Protein AF-A0A645HKZ7-F1 (afdb_monomer_lite)

Organism: NCBI:txid1076179

pLDDT: mean 89.84, std 6.83, range [53.75, 96.88]

Radius of gyration: 14.87 Å; chains: 1; bounding box: 36×28×31 Å

Secondary structure (DSSP, 8-state):
--HHHHHTTSTT-----TT--TT-S-EEEEE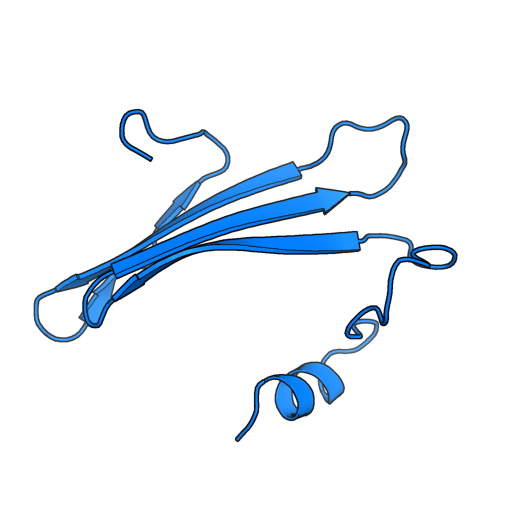EEEE-SSEEEEEEEEE-STTSPPEEEEEEEEEETTEEEP-EESSPPTT-

Foldseek 3Di:
DDPQVVQVVDPLDHDDDPDDPPPHQKDWDWAWPDDDPFWTWIKIWIDGPPVDDIQIKIWIWGDDPNDIDTDIDSDDPPVD

Structure (mmCIF, N/CA/C/O backbone):
data_AF-A0A645HKZ7-F1
#
_entry.id   AF-A0A645HKZ7-F1
#
loop_
_atom_site.group_PDB
_atom_site.id
_atom_site.type_symbol
_atom_site.label_atom_id
_atom_site.label_alt_id
_atom_site.label_comp_id
_atom_site.label_asym_id
_atom_site.label_entity_id
_atom_site.label_seq_id
_atom_site.pdbx_PDB_ins_code
_atom_site.Cartn_x
_atom_site.Cartn_y
_atom_site.Cartn_z
_atom_site.occupancy
_atom_site.B_iso_or_equiv
_atom_site.auth_seq_id
_atom_site.auth_comp_id
_atom_site.auth_asym_id
_atom_site.auth_atom_id
_atom_site.pdbx_PDB_model_num
ATOM 1 N N . MET A 1 1 ? -15.375 -12.089 1.404 1.00 53.75 1 MET A N 1
ATOM 2 C CA . MET A 1 1 ? -14.653 -11.915 0.124 1.00 53.75 1 MET A CA 1
ATOM 3 C C . MET A 1 1 ? -13.194 -11.650 0.449 1.00 53.75 1 MET A C 1
ATOM 5 O O . MET A 1 1 ? -12.926 -10.693 1.170 1.00 53.75 1 MET A O 1
ATOM 9 N N . TYR A 1 2 ? -12.290 -12.524 0.011 1.00 81.88 2 TYR A N 1
ATOM 10 C CA . TYR A 1 2 ? -10.866 -12.450 0.340 1.00 81.88 2 TYR A CA 1
ATOM 11 C C . TYR A 1 2 ? -10.155 -11.413 -0.547 1.00 81.88 2 TYR A C 1
ATOM 13 O O . TYR A 1 2 ? -10.627 -11.087 -1.636 1.00 81.88 2 TYR A O 1
ATOM 21 N N . PHE A 1 3 ? -9.055 -10.837 -0.055 1.00 82.06 3 PHE A N 1
ATOM 22 C CA . PHE A 1 3 ? -8.286 -9.795 -0.753 1.00 82.06 3 PHE A CA 1
ATOM 23 C C . PHE A 1 3 ? -7.855 -10.229 -2.164 1.00 82.06 3 PHE A C 1
ATOM 25 O O . PHE A 1 3 ? -8.030 -9.470 -3.116 1.00 82.06 3 PHE A O 1
ATOM 32 N N . GLU A 1 4 ? -7.397 -11.472 -2.303 1.00 85.25 4 GLU A N 1
ATOM 33 C CA . GLU A 1 4 ? -6.921 -12.049 -3.565 1.00 85.25 4 GLU A CA 1
ATOM 34 C C . GLU A 1 4 ? -7.993 -12.042 -4.663 1.00 85.25 4 GLU A C 1
ATOM 36 O O . GLU A 1 4 ? -7.710 -11.721 -5.816 1.00 85.25 4 GLU A O 1
ATOM 41 N N . ASP A 1 5 ? -9.250 -12.319 -4.312 1.00 88.38 5 ASP A N 1
ATOM 42 C CA . ASP A 1 5 ? -10.352 -12.341 -5.280 1.00 88.38 5 ASP A CA 1
ATOM 43 C C . ASP A 1 5 ? -10.710 -10.949 -5.800 1.00 88.38 5 ASP A C 1
ATOM 45 O O . ASP A 1 5 ? -11.232 -10.811 -6.907 1.00 88.38 5 ASP A O 1
ATOM 49 N N . ARG A 1 6 ? -10.449 -9.899 -5.011 1.00 87.31 6 ARG A N 1
ATOM 50 C CA . ARG A 1 6 ? -10.578 -8.516 -5.488 1.00 87.31 6 ARG A CA 1
ATOM 51 C C . ARG A 1 6 ? -9.415 -8.141 -6.391 1.00 87.31 6 ARG A C 1
ATOM 53 O O . ARG A 1 6 ? -9.635 -7.453 -7.380 1.00 87.31 6 ARG A O 1
ATOM 60 N N . LEU A 1 7 ? -8.216 -8.618 -6.074 1.00 87.12 7 LEU A N 1
ATOM 61 C CA . LEU A 1 7 ? -7.022 -8.337 -6.857 1.00 87.12 7 LEU A CA 1
ATOM 62 C C . LEU A 1 7 ? -7.110 -8.929 -8.270 1.00 87.12 7 LEU A C 1
ATOM 64 O O . LEU A 1 7 ? -6.801 -8.234 -9.225 1.00 87.12 7 LEU A O 1
ATOM 68 N N . LYS A 1 8 ? -7.667 -10.141 -8.421 1.00 86.88 8 LYS A N 1
ATOM 69 C CA . LYS A 1 8 ? -7.936 -10.775 -9.732 1.00 86.88 8 LYS A CA 1
ATOM 70 C C . LYS A 1 8 ? -8.818 -9.941 -10.674 1.00 86.88 8 LYS A C 1
ATOM 72 O O . LYS A 1 8 ? -8.884 -10.235 -11.861 1.00 86.88 8 LYS A O 1
ATOM 77 N N . LYS A 1 9 ? -9.545 -8.945 -10.153 1.00 90.62 9 LYS A N 1
ATOM 78 C CA . LYS A 1 9 ? -10.383 -8.032 -10.948 1.00 90.62 9 LYS A CA 1
ATOM 79 C C . LYS A 1 9 ? -9.625 -6.794 -11.432 1.00 90.62 9 LYS A C 1
ATOM 81 O O . LYS A 1 9 ? -10.171 -6.036 -12.225 1.00 90.62 9 LYS A O 1
ATOM 86 N N . ILE A 1 10 ? -8.416 -6.562 -10.927 1.00 90.31 10 ILE A N 1
ATOM 87 C CA . ILE A 1 10 ? -7.563 -5.439 -11.305 1.00 90.31 10 ILE A CA 1
ATOM 88 C C . ILE A 1 10 ? -6.670 -5.909 -12.453 1.00 90.31 10 ILE A C 1
ATOM 90 O O . ILE A 1 10 ? -5.933 -6.882 -12.325 1.00 90.31 10 ILE A O 1
ATOM 94 N N . GLN A 1 11 ? -6.749 -5.223 -13.589 1.00 90.88 11 GLN A N 1
ATOM 95 C CA . GLN A 1 11 ? -5.893 -5.516 -14.733 1.00 90.88 11 GLN A CA 1
ATOM 96 C C . GLN A 1 11 ? -4.441 -5.116 -14.421 1.00 90.88 11 GLN A C 1
ATOM 98 O O . GLN A 1 11 ? -4.211 -4.067 -13.824 1.00 90.88 11 GLN A O 1
ATOM 103 N N . ASN A 1 12 ? -3.472 -5.934 -14.849 1.00 90.69 12 ASN A N 1
ATOM 104 C CA . ASN A 1 12 ? -2.027 -5.714 -14.659 1.00 90.69 12 ASN A CA 1
ATOM 105 C C . ASN A 1 12 ? -1.565 -5.690 -13.190 1.00 90.69 12 ASN A C 1
ATOM 107 O O . ASN A 1 12 ? -0.543 -5.087 -12.874 1.00 90.69 12 ASN A O 1
ATOM 111 N N . ALA A 1 13 ? -2.310 -6.332 -12.289 1.00 90.38 13 ALA A N 1
ATOM 112 C CA . ALA A 1 13 ? -1.912 -6.490 -10.899 1.00 90.38 13 ALA A CA 1
ATOM 113 C C . ALA A 1 13 ? -2.036 -7.953 -10.479 1.00 90.38 13 ALA A C 1
ATOM 115 O O . ALA A 1 13 ? -3.086 -8.576 -10.635 1.00 90.38 13 ALA A O 1
ATOM 116 N N . GLU A 1 14 ? -0.975 -8.482 -9.885 1.00 90.56 14 GLU A N 1
ATOM 117 C CA . GLU A 1 14 ? -0.992 -9.785 -9.240 1.00 90.56 14 GLU A CA 1
ATOM 118 C C . GLU A 1 14 ? -0.187 -9.765 -7.940 1.00 90.56 14 GLU A C 1
ATOM 120 O O . GLU A 1 14 ? 0.589 -8.846 -7.674 1.00 90.56 14 GLU A O 1
ATOM 125 N N . ILE A 1 15 ? -0.427 -10.758 -7.084 1.00 89.94 15 ILE A N 1
ATOM 126 C CA . ILE A 1 15 ? 0.395 -10.964 -5.894 1.00 89.94 15 ILE A CA 1
ATOM 127 C C . ILE A 1 15 ? 1.674 -11.654 -6.353 1.00 89.94 15 ILE A C 1
ATOM 129 O O . ILE A 1 15 ? 1.625 -12.807 -6.788 1.00 89.94 15 ILE A O 1
ATOM 133 N N . ALA A 1 16 ? 2.801 -10.957 -6.215 1.00 88.69 16 ALA A N 1
ATOM 134 C CA . ALA A 1 16 ? 4.115 -11.548 -6.420 1.00 88.69 16 ALA A CA 1
ATOM 135 C C . ALA A 1 16 ? 4.305 -12.741 -5.468 1.00 88.69 16 ALA A C 1
ATOM 137 O O . ALA A 1 16 ? 4.007 -12.659 -4.272 1.00 88.69 16 ALA A O 1
ATOM 138 N N . LYS A 1 17 ? 4.768 -13.874 -6.005 1.00 82.44 17 LYS A N 1
ATOM 139 C CA . LYS A 1 17 ? 4.987 -15.110 -5.244 1.00 82.44 17 LYS A CA 1
ATOM 140 C C . LYS A 1 17 ? 6.480 -15.337 -5.032 1.00 82.44 17 LYS A C 1
ATOM 142 O O . LYS A 1 17 ? 7.204 -15.594 -5.988 1.00 82.44 17 LYS A O 1
ATOM 147 N N . GLY A 1 18 ? 6.904 -15.329 -3.770 1.00 78.69 18 GLY A N 1
ATOM 148 C CA . GLY A 1 18 ? 8.310 -15.504 -3.400 1.00 78.69 18 GLY A CA 1
ATOM 149 C C . GLY A 1 18 ? 9.157 -14.270 -3.713 1.00 78.69 18 GLY A C 1
ATOM 150 O O . GLY A 1 18 ? 8.630 -13.168 -3.838 1.00 78.69 18 GLY A O 1
ATOM 151 N N . ASP A 1 19 ? 10.467 -14.473 -3.835 1.00 77.94 19 ASP A N 1
ATOM 152 C CA . ASP A 1 19 ? 11.444 -13.381 -3.958 1.00 77.94 19 ASP A CA 1
ATOM 153 C C . ASP A 1 19 ? 11.765 -13.005 -5.412 1.00 77.94 19 ASP A C 1
ATOM 155 O O . ASP A 1 19 ? 12.513 -12.057 -5.659 1.00 77.94 19 ASP A O 1
ATOM 159 N N . ASN A 1 20 ? 11.220 -13.740 -6.390 1.00 76.94 20 ASN A N 1
ATOM 160 C CA . ASN A 1 20 ? 11.452 -13.430 -7.795 1.00 76.94 20 ASN A CA 1
ATOM 161 C C . ASN A 1 20 ? 10.511 -12.313 -8.263 1.00 76.94 20 ASN A C 1
ATOM 163 O O . ASN A 1 20 ? 9.332 -12.540 -8.538 1.00 76.94 20 ASN A O 1
ATOM 167 N N . LEU A 1 21 ? 11.070 -11.110 -8.347 1.00 83.25 21 LEU A N 1
ATOM 168 C CA . LEU A 1 21 ? 10.406 -9.892 -8.806 1.00 83.25 21 LEU A CA 1
ATOM 169 C C . LEU A 1 21 ? 10.762 -9.541 -10.261 1.00 83.25 21 LEU A C 1
ATOM 171 O O . LEU A 1 21 ? 10.437 -8.452 -10.733 1.00 83.25 21 LEU A O 1
ATOM 175 N N . GLU A 1 22 ? 11.446 -10.436 -10.978 1.00 82.25 22 GLU A N 1
ATOM 176 C CA . GLU A 1 22 ? 11.757 -10.242 -12.392 1.00 82.25 22 GLU A CA 1
ATOM 177 C C . GLU A 1 22 ? 10.478 -10.280 -13.243 1.00 82.25 22 GLU A C 1
ATOM 179 O O . GLU A 1 22 ? 9.593 -11.109 -13.033 1.00 82.25 22 GLU A O 1
ATOM 184 N N . GLY A 1 23 ? 10.385 -9.376 -14.221 1.00 86.50 23 GLY A N 1
ATOM 185 C CA . GLY A 1 23 ? 9.248 -9.289 -15.146 1.00 86.50 23 GLY A CA 1
ATOM 186 C C . GLY A 1 23 ? 8.135 -8.321 -14.733 1.00 86.50 23 GLY A C 1
ATOM 187 O O . GLY A 1 23 ? 7.211 -8.117 -15.515 1.00 86.50 23 GLY A O 1
ATOM 188 N N . TYR A 1 24 ? 8.230 -7.690 -13.559 1.00 90.94 24 TYR A N 1
ATOM 189 C CA . TYR A 1 24 ? 7.315 -6.625 -13.147 1.00 90.94 24 TYR A CA 1
ATOM 190 C C . TYR A 1 24 ? 7.887 -5.246 -13.483 1.00 90.94 24 TYR A C 1
ATOM 192 O O . TYR A 1 24 ? 9.026 -4.942 -13.134 1.00 90.94 24 TYR A O 1
ATOM 200 N N . ASP A 1 25 ? 7.068 -4.382 -14.085 1.00 92.69 25 ASP A N 1
ATOM 201 C CA . ASP A 1 25 ? 7.438 -2.978 -14.317 1.00 92.69 25 ASP A CA 1
ATOM 202 C C . ASP A 1 25 ? 7.502 -2.179 -13.006 1.00 92.69 25 ASP A C 1
ATOM 204 O O . ASP A 1 25 ? 8.314 -1.265 -12.851 1.00 92.69 25 ASP A O 1
ATOM 208 N N . VAL A 1 26 ? 6.619 -2.515 -12.060 1.00 93.31 26 VAL A N 1
ATOM 209 C CA . VAL A 1 26 ? 6.522 -1.884 -10.743 1.00 93.31 26 VAL A CA 1
ATOM 210 C C . VAL A 1 26 ? 6.191 -2.939 -9.695 1.00 93.31 26 VAL A C 1
ATOM 212 O O . VAL A 1 26 ? 5.229 -3.692 -9.837 1.00 93.31 26 VAL A O 1
ATOM 215 N N . VAL A 1 27 ? 6.941 -2.938 -8.597 1.00 93.81 27 VAL A N 1
ATOM 216 C CA . VAL A 1 27 ? 6.686 -3.759 -7.413 1.00 93.81 27 VAL A CA 1
ATOM 217 C C . VAL A 1 27 ? 6.150 -2.876 -6.295 1.00 93.81 27 VAL A C 1
ATOM 219 O O . VAL A 1 27 ? 6.784 -1.895 -5.901 1.00 93.81 27 VAL A O 1
ATOM 222 N N . MET A 1 28 ? 4.983 -3.240 -5.765 1.00 93.62 28 MET A N 1
ATOM 223 C CA . MET A 1 28 ? 4.402 -2.623 -4.576 1.00 93.62 28 MET A CA 1
ATOM 224 C C . MET A 1 28 ? 4.623 -3.524 -3.361 1.00 93.62 28 MET A C 1
ATOM 226 O O . MET A 1 28 ? 4.077 -4.623 -3.284 1.00 93.62 28 MET A O 1
ATOM 230 N N . THR A 1 29 ? 5.349 -3.018 -2.371 1.00 94.00 29 THR A N 1
ATOM 231 C CA . THR A 1 29 ? 5.569 -3.697 -1.093 1.00 94.00 29 THR A CA 1
ATOM 232 C C . THR A 1 29 ? 4.740 -3.023 -0.012 1.00 94.00 29 THR A C 1
ATOM 234 O O . THR A 1 29 ? 4.896 -1.828 0.233 1.00 94.00 29 THR A O 1
ATOM 237 N N . VAL A 1 30 ? 3.881 -3.786 0.667 1.00 93.31 30 VAL A N 1
ATOM 238 C CA . VAL A 1 30 ? 3.085 -3.305 1.806 1.00 93.31 30 VAL A CA 1
ATOM 239 C C . VAL A 1 30 ? 3.651 -3.899 3.088 1.00 93.31 30 VAL A C 1
ATOM 241 O O . VAL A 1 30 ? 3.495 -5.090 3.353 1.00 93.31 30 VAL A O 1
ATOM 244 N N . LYS A 1 31 ? 4.284 -3.065 3.912 1.00 94.31 31 LYS A N 1
ATOM 245 C CA . LYS A 1 31 ? 4.775 -3.450 5.235 1.00 94.31 31 LYS A CA 1
ATOM 246 C C . LYS A 1 31 ? 3.832 -2.909 6.302 1.00 94.31 31 LYS A C 1
ATOM 248 O O . LYS A 1 31 ? 3.761 -1.703 6.518 1.00 94.31 31 LYS A O 1
ATOM 253 N N . THR A 1 32 ? 3.090 -3.797 6.960 1.00 93.69 32 THR A N 1
ATOM 254 C CA . THR A 1 32 ? 2.237 -3.404 8.091 1.00 93.69 32 THR A CA 1
ATOM 255 C C . THR A 1 32 ? 3.110 -3.226 9.330 1.00 93.69 32 THR A C 1
ATOM 257 O O . THR A 1 32 ? 3.777 -4.165 9.750 1.00 93.69 32 THR A O 1
ATOM 260 N N . GLU A 1 33 ? 3.100 -2.028 9.909 1.00 90.62 33 GLU A N 1
ATOM 261 C CA . GLU A 1 33 ? 3.847 -1.702 11.134 1.00 90.62 33 GLU A CA 1
ATOM 262 C C . GLU A 1 33 ? 2.989 -1.913 12.389 1.00 90.62 33 GLU A C 1
ATOM 264 O O . GLU A 1 33 ? 3.505 -2.175 13.471 1.00 90.62 33 GLU A O 1
ATOM 269 N N . GLY A 1 34 ? 1.662 -1.831 12.262 1.00 87.69 34 GLY A N 1
ATOM 270 C CA . GLY A 1 34 ? 0.761 -2.103 13.375 1.00 87.69 34 GLY A CA 1
ATOM 271 C C . GLY A 1 34 ? -0.702 -2.142 12.961 1.00 87.69 34 GLY A C 1
ATOM 272 O O . GLY A 1 34 ? -1.160 -1.326 12.162 1.00 87.69 34 GLY A O 1
ATOM 273 N N . TYR A 1 35 ? -1.448 -3.080 13.538 1.00 88.62 35 TYR A N 1
ATOM 274 C CA . TYR A 1 35 ? -2.885 -3.209 13.331 1.00 88.62 35 TYR A CA 1
ATOM 275 C C . TYR A 1 35 ? -3.586 -3.501 14.656 1.00 88.62 35 TYR A C 1
ATOM 277 O O . TYR A 1 35 ? -3.255 -4.458 15.353 1.00 88.62 35 TYR A O 1
ATOM 285 N N . THR A 1 36 ? -4.558 -2.664 15.000 1.00 91.38 36 THR A N 1
ATOM 286 C CA . THR A 1 36 ? -5.470 -2.858 16.128 1.00 91.38 36 THR A CA 1
ATOM 287 C C . THR A 1 36 ? -6.905 -2.612 15.667 1.00 91.38 36 THR A C 1
ATOM 289 O O . THR A 1 36 ? -7.148 -2.164 14.546 1.00 91.38 36 THR A O 1
ATOM 292 N N . ALA A 1 37 ? -7.874 -2.836 16.556 1.00 90.12 37 ALA A N 1
ATOM 293 C CA . ALA A 1 37 ? -9.275 -2.520 16.281 1.00 90.12 37 ALA A CA 1
ATOM 294 C C . ALA A 1 37 ? -9.515 -1.037 15.929 1.00 90.12 37 ALA A C 1
ATOM 296 O O . ALA A 1 37 ? -10.522 -0.723 15.301 1.00 90.12 37 ALA A O 1
ATOM 297 N N . THR A 1 38 ? -8.610 -0.131 16.324 1.00 93.38 38 THR A N 1
ATOM 298 C CA . THR A 1 38 ? -8.774 1.317 16.135 1.00 93.38 38 THR A CA 1
ATOM 299 C C . THR A 1 38 ? -7.663 1.992 15.343 1.00 93.38 38 THR A C 1
ATOM 301 O O . THR A 1 38 ? -7.751 3.191 15.086 1.00 93.38 38 THR A O 1
ATOM 304 N N . LYS A 1 39 ? -6.610 1.270 14.950 1.00 92.94 39 LYS A N 1
ATOM 305 C CA . LYS A 1 39 ? -5.475 1.837 14.215 1.00 92.94 39 LYS A CA 1
ATOM 306 C C . LYS A 1 39 ? -4.963 0.875 13.157 1.00 92.94 39 LYS A C 1
ATOM 308 O O . LYS A 1 39 ? -4.870 -0.327 13.391 1.00 92.94 39 LYS A O 1
ATOM 313 N N . TYR A 1 40 ? -4.558 1.424 12.021 1.00 94.25 40 TYR A N 1
ATOM 314 C CA . TYR A 1 40 ? -3.812 0.698 11.001 1.00 94.25 40 TYR A CA 1
ATOM 315 C C . TYR A 1 40 ? -2.650 1.558 10.511 1.00 94.25 40 TYR A C 1
ATOM 317 O O . TYR A 1 40 ? -2.859 2.665 10.015 1.00 94.25 40 TYR A O 1
ATOM 325 N N . LYS A 1 41 ? -1.433 1.034 10.661 1.00 94.94 41 LYS A N 1
ATOM 326 C CA . LYS A 1 41 ? -0.191 1.657 10.217 1.00 94.94 41 LYS A CA 1
ATOM 327 C C . LYS A 1 41 ? 0.519 0.762 9.217 1.00 94.94 41 LYS A C 1
ATOM 329 O O . LYS A 1 41 ? 0.756 -0.416 9.495 1.00 94.94 41 LYS A O 1
ATOM 334 N N . ALA A 1 42 ? 0.900 1.332 8.085 1.00 96.12 42 ALA A N 1
ATOM 335 C CA . ALA A 1 42 ? 1.671 0.624 7.076 1.00 96.12 42 ALA A CA 1
ATOM 336 C C . ALA A 1 42 ? 2.564 1.572 6.283 1.00 96.12 42 ALA A C 1
ATOM 338 O O . ALA A 1 42 ? 2.245 2.746 6.105 1.00 96.12 42 ALA A O 1
ATOM 339 N N . ILE A 1 43 ? 3.667 1.035 5.782 1.00 96.75 43 ILE A N 1
ATOM 340 C CA . ILE A 1 43 ? 4.519 1.680 4.792 1.00 96.75 43 ILE A CA 1
ATOM 341 C C . ILE A 1 43 ? 4.278 0.958 3.471 1.00 96.75 43 ILE A C 1
ATOM 343 O O . ILE A 1 43 ? 4.417 -0.264 3.394 1.00 96.75 43 ILE A O 1
ATOM 347 N N . VAL A 1 44 ? 3.891 1.707 2.445 1.00 96.75 44 VAL A N 1
ATOM 348 C CA . VAL A 1 44 ? 3.717 1.194 1.087 1.00 96.75 44 VAL A CA 1
ATOM 349 C C . VAL A 1 44 ? 4.818 1.768 0.217 1.00 96.75 44 VAL A C 1
ATOM 351 O O . VAL A 1 44 ? 4.919 2.982 0.064 1.00 96.75 44 VAL A O 1
ATOM 354 N N . THR A 1 45 ? 5.628 0.897 -0.365 1.00 96.44 45 THR A N 1
ATOM 355 C CA . THR A 1 45 ? 6.733 1.282 -1.242 1.00 96.44 45 THR A CA 1
ATOM 356 C C . THR A 1 45 ? 6.438 0.822 -2.656 1.00 96.44 45 THR A C 1
ATOM 358 O O . THR A 1 45 ? 6.151 -0.352 -2.866 1.00 96.44 45 THR A O 1
ATOM 361 N N . PHE A 1 46 ? 6.552 1.730 -3.619 1.00 95.38 46 PHE A N 1
ATOM 362 C CA . PHE A 1 46 ? 6.516 1.428 -5.044 1.00 95.38 46 PHE A CA 1
ATOM 363 C C . PHE A 1 46 ? 7.924 1.553 -5.614 1.00 95.38 46 PHE A C 1
ATOM 365 O O . PHE A 1 46 ? 8.528 2.628 -5.569 1.00 95.38 46 PHE A O 1
ATOM 372 N N . GLN A 1 47 ? 8.432 0.454 -6.158 1.00 94.56 47 GLN A N 1
ATOM 373 C CA . GLN A 1 47 ? 9.724 0.385 -6.823 1.00 94.56 47 GLN A CA 1
ATOM 374 C C . GLN A 1 47 ? 9.503 0.068 -8.301 1.00 94.56 47 GLN A C 1
ATOM 376 O O . GLN A 1 47 ? 8.968 -0.987 -8.624 1.00 94.56 47 GLN A O 1
ATOM 381 N N . GLY A 1 48 ? 9.900 0.987 -9.181 1.00 91.44 48 GLY A N 1
ATOM 382 C CA . GLY A 1 48 ? 9.987 0.756 -10.626 1.00 91.44 48 GLY A CA 1
ATOM 383 C C . GLY A 1 48 ? 11.449 0.617 -11.042 1.00 91.44 48 GLY A C 1
ATOM 384 O O . GLY A 1 48 ? 12.193 -0.144 -10.421 1.00 91.44 48 GLY A O 1
ATOM 385 N N . ASP A 1 49 ? 11.880 1.425 -12.018 1.00 89.12 49 ASP A N 1
ATOM 386 C CA . ASP A 1 49 ? 13.278 1.493 -12.473 1.00 89.12 49 ASP A CA 1
ATOM 387 C C . ASP A 1 4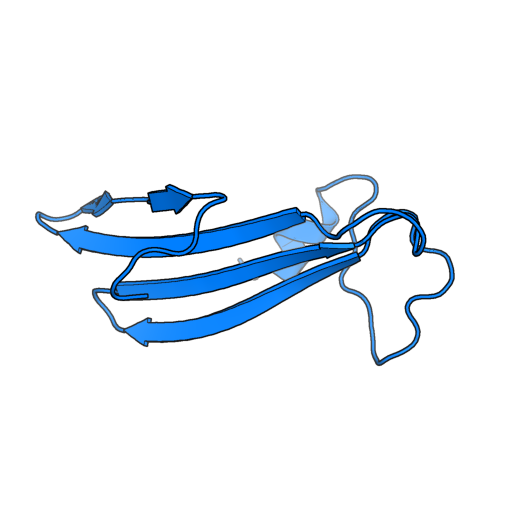9 ? 14.259 1.574 -11.278 1.00 89.12 49 ASP A C 1
ATOM 389 O O . ASP A 1 49 ? 14.166 2.509 -10.475 1.00 89.12 49 ASP A O 1
ATOM 393 N N . PRO A 1 50 ? 15.222 0.637 -11.158 1.00 85.50 50 PRO A N 1
ATOM 394 C CA . PRO A 1 50 ? 16.235 0.638 -10.101 1.00 85.50 50 PRO A CA 1
ATOM 395 C C . PRO A 1 50 ? 17.071 1.924 -10.000 1.00 85.50 50 PRO A C 1
ATOM 397 O O . PRO A 1 50 ? 17.662 2.193 -8.955 1.00 85.50 50 PRO A O 1
ATOM 400 N N . LYS A 1 51 ? 17.156 2.723 -11.071 1.00 88.88 51 LYS A N 1
ATOM 401 C CA . LYS A 1 51 ? 17.865 4.014 -11.094 1.00 88.88 51 LYS A CA 1
ATOM 402 C C . LYS A 1 51 ? 17.045 5.154 -10.493 1.00 88.88 51 LYS A C 1
ATOM 404 O O . LYS A 1 51 ? 17.602 6.207 -10.181 1.00 88.88 51 LYS A O 1
ATOM 409 N N . VAL A 1 52 ? 15.736 4.968 -10.351 1.00 91.12 52 VAL A N 1
ATOM 410 C CA . VAL A 1 52 ? 14.810 5.962 -9.811 1.00 91.12 52 VAL A CA 1
ATOM 411 C C . VAL A 1 52 ? 14.547 5.652 -8.344 1.00 91.12 52 VAL A C 1
ATOM 413 O O . VAL A 1 52 ? 14.414 4.499 -7.934 1.00 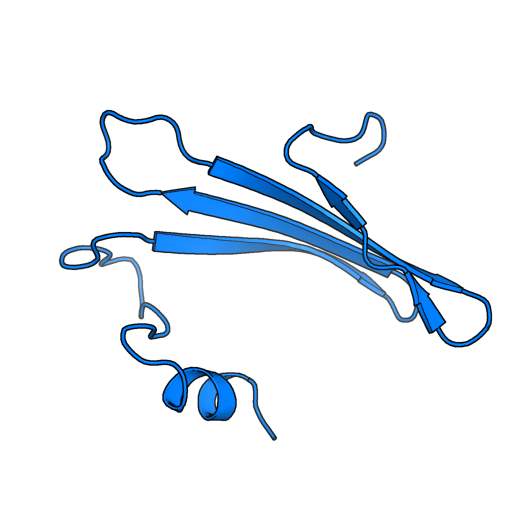91.12 52 VAL A O 1
ATOM 416 N N . LYS A 1 53 ? 14.478 6.705 -7.525 1.00 90.94 53 LYS A N 1
ATOM 417 C CA . LYS A 1 53 ? 14.155 6.547 -6.106 1.00 90.94 53 LYS A CA 1
ATOM 418 C C . LYS A 1 53 ? 12.738 5.973 -5.953 1.00 90.94 53 LYS A C 1
ATOM 420 O O . LYS A 1 53 ? 11.824 6.498 -6.591 1.00 90.94 53 LYS A O 1
ATOM 425 N N . PRO A 1 54 ? 12.537 4.962 -5.090 1.00 94.06 54 PRO A N 1
ATOM 426 C CA . PRO A 1 54 ? 11.206 4.447 -4.806 1.00 94.06 54 PRO A CA 1
ATOM 427 C C . PRO A 1 54 ? 10.283 5.524 -4.236 1.00 94.06 54 PRO A C 1
ATOM 429 O O . PRO A 1 54 ? 10.711 6.415 -3.496 1.00 94.06 54 PRO A O 1
ATOM 432 N N . VAL A 1 55 ? 8.996 5.397 -4.548 1.00 95.88 55 VAL A N 1
ATOM 433 C CA . VAL A 1 55 ? 7.942 6.227 -3.963 1.00 95.88 55 VAL A CA 1
ATOM 434 C C . VAL A 1 55 ? 7.441 5.532 -2.707 1.00 95.88 55 VAL A C 1
ATOM 436 O O . VAL A 1 55 ? 7.040 4.371 -2.754 1.00 95.88 55 VAL A O 1
ATOM 439 N N . ILE A 1 56 ? 7.469 6.238 -1.580 1.00 96.81 56 ILE A N 1
ATOM 440 C CA . ILE A 1 56 ? 7.072 5.700 -0.278 1.00 96.81 56 ILE A CA 1
ATOM 441 C C . ILE A 1 56 ? 5.841 6.457 0.208 1.00 96.81 56 ILE A C 1
ATOM 443 O O . ILE A 1 56 ? 5.830 7.687 0.231 1.00 96.81 56 ILE A O 1
ATOM 447 N N . TYR A 1 57 ? 4.829 5.709 0.628 1.00 96.88 57 TYR A N 1
ATOM 448 C CA . TYR A 1 57 ? 3.643 6.214 1.296 1.00 96.88 57 TYR A CA 1
ATOM 449 C C . TYR A 1 57 ? 3.567 5.682 2.721 1.00 96.88 57 TYR A C 1
ATOM 451 O O . TYR A 1 57 ? 3.767 4.495 2.980 1.00 96.88 57 TYR A O 1
ATOM 459 N N . TYR A 1 58 ? 3.212 6.567 3.640 1.00 95.75 58 TYR A N 1
ATOM 460 C CA . TYR A 1 58 ? 2.980 6.277 5.043 1.00 95.75 58 TYR A CA 1
ATOM 461 C C . TYR A 1 58 ? 1.479 6.316 5.301 1.00 95.75 58 TYR A C 1
ATOM 463 O O . TYR A 1 58 ? 0.831 7.346 5.122 1.00 95.75 58 TYR A O 1
ATOM 471 N N . ILE A 1 59 ? 0.922 5.180 5.708 1.00 95.38 59 ILE A N 1
ATOM 472 C CA . ILE A 1 59 ? -0.487 5.025 6.057 1.00 95.38 59 ILE A CA 1
ATOM 473 C C . ILE A 1 59 ? -0.606 5.064 7.576 1.00 95.38 59 ILE A C 1
ATOM 475 O O . ILE A 1 59 ? 0.045 4.279 8.265 1.00 95.38 59 ILE A O 1
ATOM 479 N N . ASN A 1 60 ? -1.454 5.948 8.098 1.00 94.00 60 ASN A N 1
ATOM 480 C CA . ASN A 1 60 ? -1.771 6.043 9.523 1.00 94.00 60 ASN A CA 1
ATOM 481 C C . ASN A 1 60 ? -3.273 6.274 9.711 1.00 94.00 60 ASN A C 1
ATOM 483 O O . ASN A 1 60 ? -3.744 7.392 9.939 1.00 94.00 60 ASN A O 1
ATOM 487 N N . ASN A 1 61 ? -4.037 5.200 9.573 1.00 94.12 61 ASN A N 1
ATOM 488 C CA . ASN A 1 61 ? -5.484 5.249 9.679 1.00 94.12 61 ASN A CA 1
ATOM 489 C C . AS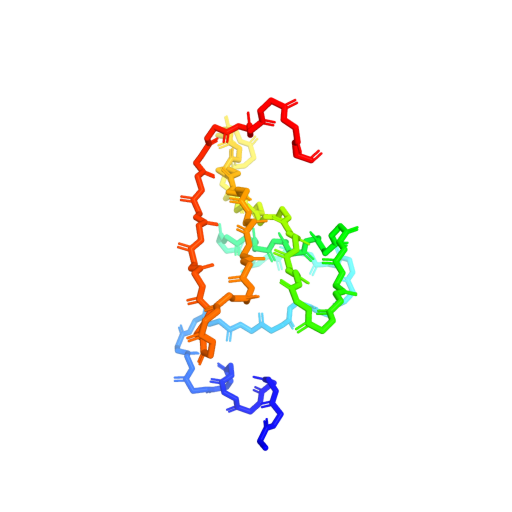N A 1 61 ? -5.908 5.081 11.134 1.00 94.12 61 ASN A C 1
ATOM 491 O O . ASN A 1 61 ? -5.352 4.257 11.867 1.00 94.12 61 ASN A O 1
ATOM 495 N N . VAL A 1 62 ? -6.935 5.825 11.529 1.00 94.38 62 VAL A N 1
ATOM 496 C CA . VAL A 1 62 ? -7.486 5.783 12.885 1.00 94.38 62 VAL A CA 1
ATOM 497 C C . VAL A 1 62 ? -9.000 5.648 12.806 1.00 94.38 62 VAL A C 1
ATOM 499 O O . VAL A 1 62 ? -9.652 6.365 12.050 1.00 94.38 62 VAL A O 1
ATOM 502 N N . TYR A 1 63 ? -9.561 4.721 13.574 1.00 93.38 63 TYR A N 1
ATOM 503 C CA . TYR A 1 63 ? -11.000 4.573 13.731 1.00 93.38 63 TYR A CA 1
ATOM 504 C C . TYR A 1 63 ? -11.478 5.400 14.918 1.00 93.38 63 TYR A C 1
ATOM 506 O O . TYR A 1 63 ? -11.158 5.105 16.071 1.00 93.38 63 TYR A O 1
ATOM 514 N N . GLU A 1 64 ? -12.266 6.427 14.632 1.00 93.19 64 GLU A N 1
ATOM 515 C CA . GLU A 1 64 ? -12.807 7.357 15.613 1.00 93.19 64 GLU A CA 1
ATOM 516 C C . GLU A 1 64 ? -14.239 7.724 15.232 1.00 93.19 64 GLU A C 1
ATOM 518 O O . GLU A 1 64 ? -14.573 7.860 14.055 1.00 93.19 64 GLU A O 1
ATOM 523 N N . GLN A 1 65 ? -15.097 7.900 16.241 1.00 91.44 65 GLN A N 1
ATOM 524 C CA . GLN A 1 65 ? -16.481 8.356 16.052 1.00 91.44 65 GLN A CA 1
ATOM 525 C C . GLN A 1 65 ? -17.285 7.492 15.058 1.00 91.44 65 GLN A C 1
ATOM 527 O O . GLN A 1 65 ? -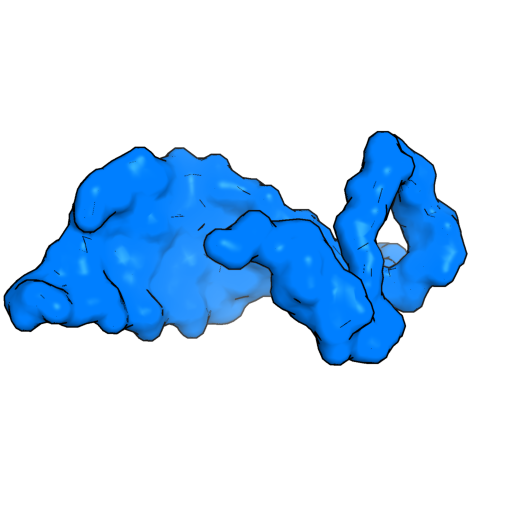18.095 7.996 14.289 1.00 91.44 65 GLN A O 1
ATOM 532 N N . GLY A 1 66 ? -17.052 6.176 15.059 1.00 92.50 66 GLY A N 1
ATOM 533 C CA . GLY A 1 66 ? -17.768 5.246 14.182 1.00 92.50 66 GLY A CA 1
ATOM 534 C C . GLY A 1 66 ? -17.290 5.238 12.726 1.00 92.50 66 GLY A C 1
ATOM 535 O O . GLY A 1 66 ? -17.967 4.667 11.874 1.00 92.50 66 GLY A O 1
ATOM 536 N N . SER A 1 67 ? -16.146 5.858 12.417 1.00 93.75 67 SER A N 1
ATOM 537 C CA . SER A 1 67 ? -15.614 5.929 11.053 1.00 93.75 67 SER A CA 1
ATOM 538 C C . SER A 1 67 ? -14.092 5.786 11.007 1.00 93.75 67 SER A C 1
ATOM 540 O O . SER A 1 67 ? -13.382 6.165 11.937 1.00 93.75 67 SER A O 1
ATOM 542 N N . TRP A 1 68 ? -13.577 5.233 9.907 1.00 93.88 68 TRP A N 1
ATOM 543 C CA . TRP A 1 68 ? -12.141 5.214 9.631 1.00 93.88 68 TRP A CA 1
ATOM 544 C C . TRP A 1 68 ? -11.716 6.537 8.996 1.00 93.88 68 TRP A C 1
ATOM 546 O O . TRP A 1 68 ? -12.151 6.869 7.895 1.00 93.88 68 TRP A O 1
ATOM 556 N N . LYS A 1 69 ? -10.815 7.258 9.660 1.00 94.25 69 LYS A N 1
ATOM 557 C CA . LYS A 1 69 ? -10.068 8.371 9.073 1.00 94.25 69 LYS A CA 1
ATOM 558 C C . LYS A 1 69 ? -8.866 7.803 8.330 1.00 94.25 69 LYS A C 1
ATOM 560 O O . LYS A 1 69 ? -8.009 7.163 8.944 1.00 94.25 69 LYS A O 1
ATOM 565 N N . ILE A 1 70 ? -8.833 8.009 7.016 1.00 93.94 70 ILE A N 1
ATOM 566 C CA . ILE A 1 70 ? -7.772 7.510 6.139 1.00 93.94 70 ILE A CA 1
ATOM 567 C C . ILE A 1 70 ? -6.727 8.607 5.956 1.00 93.94 70 ILE A C 1
ATOM 569 O O . ILE A 1 70 ? -7.048 9.666 5.424 1.00 93.94 70 ILE A O 1
ATOM 573 N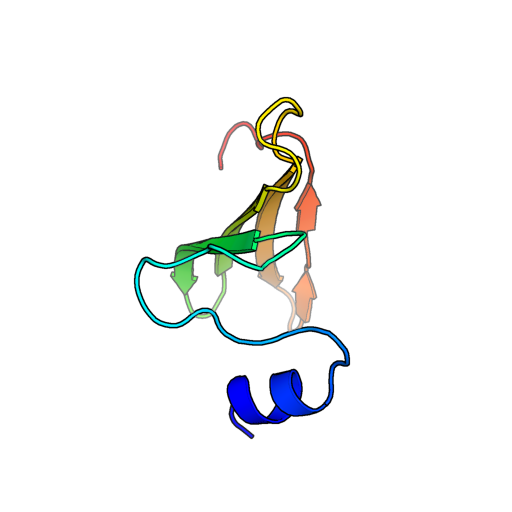 N . ASN A 1 71 ? -5.489 8.353 6.381 1.00 93.25 71 ASN A N 1
ATOM 574 C CA . ASN A 1 71 ? -4.378 9.292 6.218 1.00 93.25 71 ASN A CA 1
ATOM 575 C C . ASN A 1 71 ? -3.241 8.603 5.473 1.00 93.25 71 ASN A C 1
ATOM 577 O O . ASN A 1 71 ? -2.728 7.580 5.932 1.00 93.25 71 ASN A O 1
ATOM 581 N N . ILE A 1 72 ? -2.858 9.180 4.336 1.00 94.81 72 ILE A N 1
ATOM 582 C CA . ILE A 1 72 ? -1.797 8.677 3.466 1.00 94.81 72 ILE A CA 1
ATOM 583 C C . ILE A 1 72 ? -0.910 9.865 3.100 1.00 94.81 72 ILE A C 1
ATOM 585 O O . ILE A 1 72 ? -1.399 10.842 2.537 1.00 94.81 72 ILE A O 1
ATOM 589 N N . THR A 1 73 ? 0.378 9.794 3.427 1.00 95.12 73 THR A N 1
ATOM 590 C CA . THR A 1 73 ? 1.345 10.873 3.173 1.00 95.12 73 THR A CA 1
ATOM 591 C C . THR A 1 73 ? 2.593 10.338 2.485 1.00 95.12 73 THR A C 1
ATOM 593 O O . THR A 1 73 ? 2.966 9.183 2.671 1.00 95.12 73 THR A O 1
ATOM 596 N N . THR A 1 74 ? 3.258 11.170 1.685 1.00 93.50 74 THR A N 1
ATOM 597 C CA . THR A 1 74 ? 4.581 10.861 1.107 1.00 93.50 74 THR A CA 1
ATOM 598 C C . THR A 1 74 ? 5.725 11.223 2.052 1.00 93.50 74 THR A C 1
ATOM 600 O O . THR A 1 74 ? 6.827 10.694 1.947 1.00 93.50 74 THR A O 1
ATOM 603 N N . GLU A 1 75 ? 5.462 12.119 3.001 1.00 92.06 75 GLU A N 1
ATOM 604 C CA . GLU A 1 75 ? 6.389 12.487 4.066 1.00 92.06 75 GLU A CA 1
ATOM 605 C C . GLU A 1 75 ? 6.148 11.614 5.293 1.00 92.06 75 GLU A C 1
ATOM 607 O O . GLU A 1 75 ? 4.996 11.351 5.657 1.00 92.06 75 GLU A O 1
ATOM 612 N N . LYS A 1 76 ? 7.237 11.161 5.926 1.00 87.88 76 LYS A N 1
ATOM 613 C CA . LYS A 1 76 ? 7.163 10.351 7.142 1.00 87.88 76 LYS A CA 1
ATOM 614 C C . LYS A 1 76 ? 6.654 11.222 8.295 1.00 87.88 76 LYS A C 1
ATOM 616 O O . LYS A 1 76 ? 7.335 12.185 8.642 1.00 87.88 76 LYS A O 1
ATOM 621 N N . PRO A 1 77 ? 5.516 10.887 8.925 1.00 83.56 77 PRO A N 1
ATOM 622 C CA . PRO A 1 77 ? 5.043 11.621 10.095 1.00 83.56 77 PRO A CA 1
ATOM 623 C C . PRO A 1 77 ? 6.063 11.561 11.243 1.00 83.56 77 PRO A C 1
ATOM 625 O O . PRO A 1 77 ? 6.653 10.508 11.484 1.00 83.56 77 PRO A O 1
ATOM 628 N N . GLU A 1 78 ? 6.233 12.655 11.992 1.00 78.62 78 GLU A N 1
ATOM 629 C CA . GLU A 1 78 ? 7.217 12.746 13.091 1.00 78.62 78 GLU A CA 1
ATOM 630 C C . GLU A 1 78 ? 7.035 11.660 14.170 1.00 78.62 78 GLU A C 1
ATOM 632 O O . GLU A 1 78 ? 8.005 11.235 14.787 1.00 78.62 78 GLU A O 1
ATOM 637 N N . ASN A 1 79 ? 5.808 11.153 14.343 1.00 72.00 79 ASN A N 1
ATOM 638 C CA . ASN A 1 79 ? 5.452 10.104 15.310 1.00 72.00 79 ASN A CA 1
ATOM 639 C C . ASN A 1 79 ? 4.916 8.824 14.637 1.00 72.00 79 ASN A C 1
ATOM 641 O O . ASN A 1 79 ? 3.958 8.202 15.121 1.00 72.00 79 ASN A O 1
ATOM 645 N N . PHE A 1 80 ? 5.474 8.479 13.474 1.00 73.69 80 PHE A N 1
ATOM 646 C CA . PHE A 1 80 ? 5.068 7.302 12.708 1.00 73.69 80 PHE A CA 1
ATOM 647 C C . PHE A 1 80 ? 5.393 5.985 13.416 1.00 73.69 80 PHE A C 1
ATOM 649 O O . PHE A 1 80 ? 6.577 5.754 13.738 1.00 73.69 80 PHE A O 1
#

Sequence (80 aa):
MYFEDRLKKIQNAEIAKGDNLEGYDVVMTVKTEGYTATKYKAIVTFQGDPKVKPVIYYINNVYEQGSWKINITTEKPENF